Protein AF-A0A450WW15-F1 (afdb_monomer)

Foldseek 3Di:
DCVVVVVVVVVVVVVVLCVVQVVDPVSSVVVLVVQVPDPPDPRDDPVPDPPCPDPPPPPPPDPDDDDDDDDDDD

Secondary structure (DSSP, 8-state):
--HHHHHHHHHHHHHHHHHHTTT-HHHHHHHHHHHHTSTT-----SSSPP-----------------PPPPPP-

Mean predicted aligned error: 16.52 Å

pLDDT: mean 71.08, std 15.64, range [45.53, 92.69]

Radius of gyration: 25.68 Å; Cα contacts (8 Å, |Δi|>4): 13; chains: 1; bounding box: 68×43×57 Å

Sequence (74 aa):
MYEDEIIVELWRNRDAYAAKHHHNLAEIVADLEARQKKPGCKLVDRRKPAAPAGIAREEPNGADKQYTPAKPVI

Organism: NCBI:txid2126335

Solvent-accessible surface area (backbone atoms only — not comparable to full-atom values): 4986 Å² total; per-residue (Å²): 137,67,76,59,57,59,52,53,51,49,52,51,52,49,51,53,53,36,56,75,38,73,68,37,65,68,56,47,51,52,52,50,54,57,46,48,72,38,92,90,48,90,64,80,70,82,84,56,74,72,74,78,74,76,72,75,74,74,74,78,91,67,78,90,70,81,84,73,83,79,78,84,85,129

Structure (mmCIF, N/CA/C/O backbone):
data_AF-A0A450WW15-F1
#
_entry.id   AF-A0A450WW15-F1
#
loop_
_atom_site.group_PDB
_atom_site.id
_atom_site.type_symbol
_atom_site.label_atom_id
_atom_site.label_alt_id
_atom_site.label_comp_id
_atom_site.label_asym_id
_atom_site.label_entity_id
_atom_site.label_seq_id
_atom_site.pdbx_PDB_ins_code
_atom_site.Cartn_x
_atom_site.Cartn_y
_atom_site.Cartn_z
_atom_site.occupancy
_atom_site.B_iso_or_equiv
_atom_site.auth_seq_id
_atom_site.auth_comp_id
_atom_site.auth_asym_id
_atom_site.auth_atom_id
_atom_site.pdbx_PDB_model_num
ATOM 1 N N . MET A 1 1 ? 6.691 -25.730 4.837 1.00 51.31 1 MET A N 1
ATOM 2 C CA . MET A 1 1 ? 7.596 -24.588 5.068 1.00 51.31 1 MET A CA 1
ATOM 3 C C . MET A 1 1 ? 6.915 -23.411 4.382 1.00 51.31 1 MET A C 1
ATOM 5 O O . MET A 1 1 ? 6.897 -23.385 3.166 1.00 51.31 1 MET A O 1
ATOM 9 N N . TYR A 1 2 ? 6.184 -22.589 5.141 1.00 60.56 2 TYR A N 1
ATOM 10 C CA . TYR A 1 2 ? 5.219 -21.583 4.639 1.00 60.56 2 TYR A CA 1
ATOM 11 C C . TYR A 1 2 ? 5.764 -20.144 4.723 1.00 60.56 2 TYR A C 1
ATOM 13 O O . TYR A 1 2 ? 5.031 -19.175 4.543 1.00 60.56 2 TYR A O 1
ATOM 21 N N . GLU A 1 3 ? 7.045 -19.998 5.061 1.00 58.06 3 GLU A N 1
ATOM 22 C CA . GLU A 1 3 ? 7.635 -18.713 5.454 1.00 58.06 3 GLU A CA 1
ATOM 23 C C . GLU A 1 3 ? 7.737 -17.733 4.276 1.00 58.06 3 GLU A C 1
ATOM 25 O O . GLU A 1 3 ? 7.567 -16.529 4.465 1.00 58.06 3 GLU A O 1
ATOM 30 N N . ASP A 1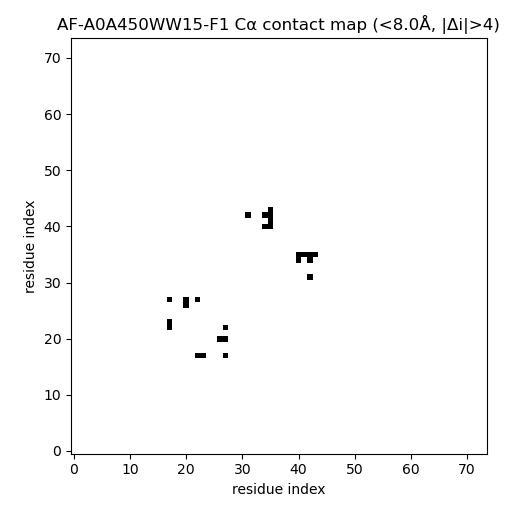 4 ? 7.872 -18.246 3.051 1.00 70.00 4 ASP A N 1
ATOM 31 C CA . ASP A 1 4 ? 8.009 -17.413 1.854 1.00 70.00 4 ASP A CA 1
ATOM 32 C C . ASP A 1 4 ? 6.667 -17.040 1.211 1.00 70.00 4 ASP A C 1
ATOM 34 O O . ASP A 1 4 ? 6.569 -16.012 0.544 1.00 70.00 4 ASP A O 1
ATOM 38 N N . GLU A 1 5 ? 5.603 -17.819 1.433 1.00 77.31 5 GLU A N 1
ATOM 39 C CA . GLU A 1 5 ? 4.289 -17.567 0.820 1.00 77.31 5 GLU A CA 1
ATOM 40 C C . GLU A 1 5 ? 3.669 -16.264 1.328 1.00 77.31 5 GLU A C 1
ATOM 42 O O . GLU A 1 5 ? 3.139 -15.473 0.549 1.00 77.31 5 GLU A O 1
ATOM 47 N N . ILE A 1 6 ? 3.810 -15.990 2.628 1.00 81.12 6 ILE A N 1
ATOM 48 C CA . ILE A 1 6 ? 3.342 -14.738 3.234 1.00 81.12 6 ILE A CA 1
ATOM 49 C C . ILE A 1 6 ? 4.102 -13.550 2.642 1.00 81.12 6 ILE A C 1
ATOM 51 O O . ILE A 1 6 ? 3.500 -12.524 2.329 1.00 81.12 6 ILE A O 1
ATOM 55 N N . ILE A 1 7 ? 5.418 -13.682 2.457 1.00 82.31 7 ILE A N 1
ATOM 56 C CA . ILE A 1 7 ? 6.240 -12.621 1.873 1.00 82.31 7 ILE A CA 1
ATOM 57 C C . ILE A 1 7 ? 5.808 -12.384 0.424 1.00 82.31 7 ILE A C 1
ATOM 59 O O . ILE A 1 7 ? 5.516 -11.245 0.062 1.00 82.31 7 ILE A O 1
ATOM 63 N N . VAL A 1 8 ? 5.689 -13.437 -0.387 1.00 86.25 8 VAL A N 1
ATOM 64 C CA . VAL A 1 8 ? 5.252 -13.352 -1.791 1.00 86.25 8 VAL A CA 1
ATOM 65 C C . VAL A 1 8 ? 3.882 -12.685 -1.916 1.00 86.25 8 VAL A C 1
ATOM 67 O O . VAL A 1 8 ? 3.710 -11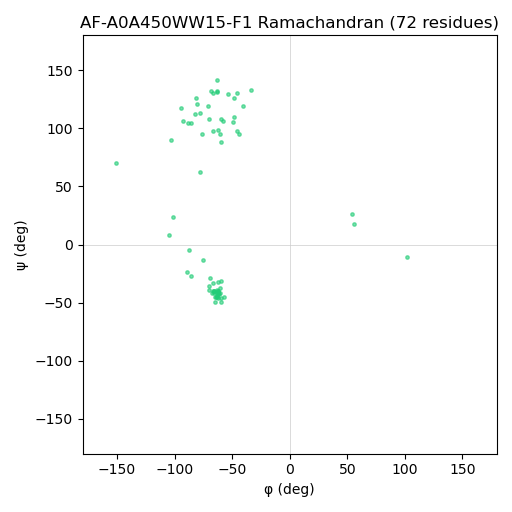.784 -2.741 1.00 86.25 8 VAL A O 1
ATOM 70 N N . GLU A 1 9 ? 2.924 -13.060 -1.072 1.00 86.38 9 GLU A N 1
ATOM 71 C CA . GLU A 1 9 ? 1.595 -12.448 -1.068 1.00 86.38 9 GLU A CA 1
ATOM 72 C C . GLU A 1 9 ? 1.624 -10.981 -0.623 1.00 86.38 9 GLU A C 1
ATOM 74 O O . GLU A 1 9 ? 0.878 -10.156 -1.155 1.00 86.38 9 GLU A O 1
ATOM 79 N N . LEU A 1 10 ? 2.520 -10.596 0.289 1.00 86.62 10 LEU A N 1
ATOM 80 C CA . LEU A 1 10 ? 2.722 -9.188 0.636 1.00 86.6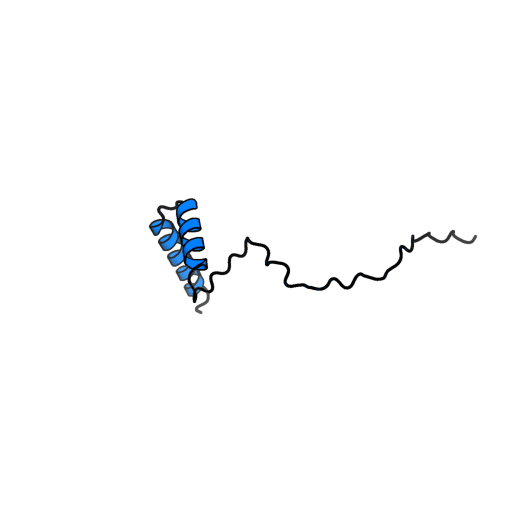2 10 LEU A CA 1
ATOM 81 C C . LEU A 1 10 ? 3.286 -8.379 -0.539 1.00 86.62 10 LEU A C 1
ATOM 83 O O . LEU A 1 10 ? 2.809 -7.268 -0.783 1.00 86.62 10 LEU A O 1
ATOM 87 N N . TRP A 1 11 ? 4.254 -8.921 -1.288 1.00 88.56 11 TRP A N 1
ATOM 88 C CA . TRP A 1 11 ? 4.789 -8.259 -2.486 1.00 88.56 11 TRP A CA 1
ATOM 89 C C . TRP A 1 11 ? 3.707 -8.088 -3.552 1.00 88.56 11 TRP A C 1
ATOM 91 O O . TRP A 1 11 ? 3.513 -6.978 -4.046 1.00 88.56 11 TRP A O 1
ATOM 101 N N . ARG A 1 12 ? 2.927 -9.140 -3.826 1.00 89.81 12 ARG A N 1
ATOM 102 C CA . ARG A 1 12 ? 1.799 -9.086 -4.770 1.00 89.81 12 ARG A CA 1
ATOM 103 C C . ARG A 1 12 ? 0.749 -8.063 -4.361 1.00 89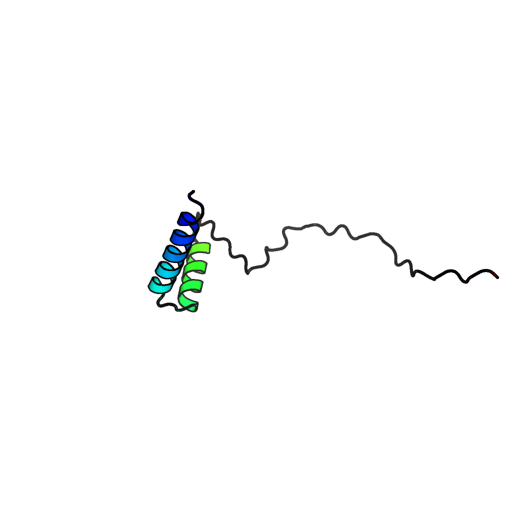.81 12 ARG A C 1
ATOM 105 O O . ARG A 1 12 ? 0.331 -7.258 -5.189 1.00 89.81 12 ARG A O 1
ATOM 112 N N . ASN A 1 13 ? 0.360 -8.049 -3.087 1.00 90.00 13 ASN A N 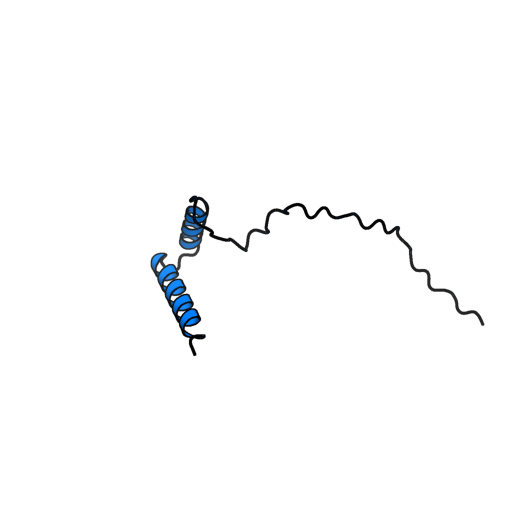1
ATOM 113 C CA . ASN A 1 13 ? -0.602 -7.077 -2.575 1.00 90.00 13 ASN A CA 1
ATOM 114 C C . ASN A 1 13 ? -0.083 -5.645 -2.693 1.00 90.00 13 ASN A C 1
ATOM 116 O O . ASN A 1 13 ? -0.828 -4.752 -3.096 1.00 90.00 13 ASN A O 1
ATOM 120 N N . 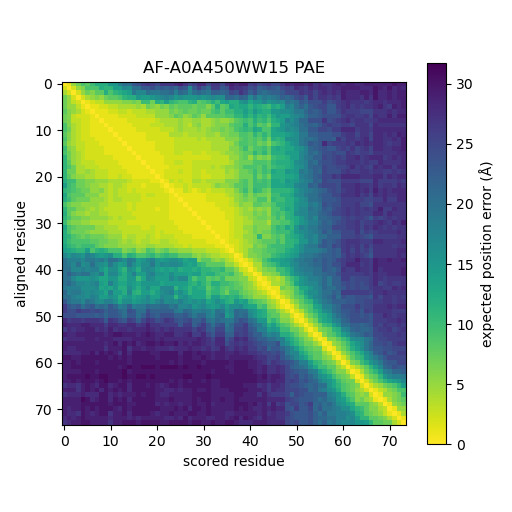ARG A 1 14 ? 1.194 -5.414 -2.374 1.00 88.06 14 ARG A N 1
ATOM 121 C CA . ARG A 1 14 ? 1.803 -4.089 -2.493 1.00 88.06 14 ARG A CA 1
ATOM 122 C C . ARG A 1 14 ? 1.847 -3.623 -3.945 1.00 88.06 14 ARG A C 1
ATOM 124 O O . ARG A 1 14 ? 1.492 -2.478 -4.216 1.00 88.06 14 ARG A O 1
ATOM 131 N N . ASP A 1 15 ? 2.260 -4.488 -4.863 1.00 88.38 15 ASP A N 1
ATOM 132 C CA . ASP A 1 15 ? 2.401 -4.128 -6.272 1.00 88.38 15 ASP A CA 1
ATOM 133 C C . ASP A 1 15 ? 1.028 -3.922 -6.930 1.00 88.38 15 ASP A C 1
ATOM 135 O O . ASP A 1 15 ? 0.837 -2.945 -7.653 1.00 88.38 15 ASP A O 1
ATOM 139 N N . ALA A 1 16 ? 0.030 -4.745 -6.593 1.00 92.00 16 ALA A N 1
ATOM 140 C CA . ALA A 1 16 ? -1.356 -4.540 -7.014 1.00 92.00 16 ALA A CA 1
ATOM 141 C C . ALA A 1 16 ? -1.942 -3.228 -6.463 1.00 92.00 16 ALA A C 1
ATOM 143 O O . ALA A 1 16 ? -2.639 -2.503 -7.177 1.00 92.00 16 ALA A O 1
ATOM 144 N N . TYR A 1 17 ? -1.638 -2.892 -5.206 1.00 90.19 17 TYR A N 1
ATOM 145 C CA . TYR A 1 17 ? -2.055 -1.629 -4.600 1.00 90.19 17 TYR A CA 1
ATOM 146 C C . TYR A 1 17 ? -1.401 -0.434 -5.299 1.00 90.19 17 TYR A C 1
ATOM 148 O O . TYR A 1 17 ? -2.086 0.520 -5.657 1.00 90.19 17 TYR A O 1
ATOM 156 N N . ALA A 1 18 ? -0.096 -0.497 -5.567 1.00 90.38 18 ALA A N 1
ATOM 157 C CA . ALA A 1 18 ? 0.609 0.547 -6.302 1.00 90.38 18 ALA A CA 1
ATOM 158 C C . ALA A 1 18 ? 0.060 0.713 -7.729 1.00 90.38 18 ALA A C 1
ATOM 160 O O . ALA A 1 18 ? -0.179 1.843 -8.153 1.00 90.38 18 ALA A O 1
ATOM 161 N N . ALA A 1 19 ? -0.217 -0.389 -8.434 1.00 91.94 19 ALA A N 1
ATOM 162 C CA . ALA A 1 19 ? -0.802 -0.369 -9.774 1.00 91.94 19 ALA A CA 1
ATOM 163 C C . ALA A 1 19 ? -2.198 0.277 -9.792 1.00 91.94 19 ALA A C 1
ATOM 165 O O . ALA A 1 19 ? -2.496 1.075 -10.681 1.00 91.94 19 ALA A O 1
ATOM 166 N N . LYS A 1 20 ? -3.033 0.002 -8.778 1.00 92.44 20 LYS A N 1
ATOM 167 C CA . LYS A 1 20 ? -4.360 0.625 -8.620 1.00 92.44 20 LYS A CA 1
ATOM 168 C C . LYS A 1 20 ? -4.290 2.151 -8.503 1.00 92.44 20 LYS A C 1
ATOM 170 O O . LYS A 1 20 ? -5.215 2.831 -8.930 1.00 92.44 20 LYS A O 1
ATOM 175 N N . HIS A 1 21 ? -3.211 2.668 -7.925 1.00 92.69 21 HIS A N 1
ATOM 176 C CA . HIS A 1 21 ? -2.965 4.099 -7.757 1.00 92.69 21 HIS A CA 1
ATOM 177 C C . HIS A 1 21 ? -1.972 4.645 -8.792 1.00 92.69 21 HIS A C 1
ATOM 179 O O . HIS A 1 21 ? -1.290 5.629 -8.525 1.00 92.69 21 HIS A O 1
ATOM 185 N N . HIS A 1 22 ? -1.822 3.983 -9.947 1.00 92.06 22 HIS A N 1
ATOM 186 C CA . HIS A 1 22 ? -0.950 4.413 -11.049 1.00 92.06 22 HIS A CA 1
ATOM 187 C C . HIS A 1 22 ? 0.513 4.662 -10.651 1.00 92.06 22 HIS A C 1
ATOM 189 O O . HIS A 1 22 ? 1.205 5.467 -11.270 1.00 92.06 22 HIS A O 1
ATOM 195 N N . HIS A 1 23 ? 0.989 4.002 -9.594 1.00 88.50 23 HIS A N 1
ATOM 196 C CA . HIS A 1 23 ? 2.282 4.276 -8.961 1.00 88.50 23 HIS A CA 1
ATOM 197 C C . HIS A 1 23 ? 2.460 5.739 -8.503 1.00 88.50 23 HIS A C 1
ATOM 199 O O . HIS A 1 23 ? 3.576 6.176 -8.221 1.00 88.50 23 HIS A O 1
ATOM 205 N N . ASN A 1 24 ? 1.366 6.494 -8.380 1.00 91.31 24 ASN A N 1
ATOM 206 C CA . ASN A 1 24 ? 1.358 7.863 -7.901 1.00 91.31 24 ASN A CA 1
ATOM 207 C C . ASN A 1 24 ? 1.369 7.880 -6.371 1.00 91.31 24 ASN A C 1
ATOM 209 O O . ASN A 1 24 ? 0.400 7.519 -5.700 1.00 91.31 24 ASN A O 1
ATOM 213 N N . LEU A 1 25 ? 2.479 8.352 -5.805 1.00 87.38 25 LEU A N 1
ATOM 214 C CA . LEU A 1 25 ? 2.656 8.423 -4.360 1.00 87.38 25 LEU A CA 1
ATOM 215 C C . LEU A 1 25 ? 1.609 9.316 -3.677 1.00 87.38 25 LEU A C 1
ATOM 217 O O . LEU A 1 25 ? 1.158 8.980 -2.584 1.00 87.38 25 LEU A O 1
ATOM 221 N N . ALA A 1 26 ? 1.210 10.425 -4.301 1.00 89.31 26 ALA A N 1
ATOM 222 C CA . ALA A 1 26 ? 0.245 11.348 -3.709 1.00 89.31 26 ALA A CA 1
ATOM 223 C C . ALA A 1 26 ? -1.141 10.700 -3.568 1.00 89.31 26 ALA A C 1
ATOM 225 O O . ALA A 1 26 ? -1.786 10.847 -2.532 1.00 89.31 26 ALA A O 1
ATOM 226 N N . GLU A 1 27 ? -1.566 9.925 -4.567 1.00 87.94 27 GLU A N 1
ATOM 227 C CA . GLU A 1 27 ? -2.845 9.204 -4.544 1.00 87.94 27 GLU A CA 1
ATOM 228 C C . GLU A 1 27 ? -2.856 8.084 -3.501 1.00 87.94 27 GLU A C 1
ATOM 230 O O . GLU A 1 27 ? -3.831 7.931 -2.764 1.00 87.94 27 GLU A O 1
ATOM 235 N N . ILE A 1 28 ? -1.750 7.341 -3.391 1.00 88.31 28 ILE A N 1
ATOM 236 C CA . ILE A 1 28 ? -1.565 6.305 -2.366 1.00 88.31 28 ILE A CA 1
ATOM 237 C C . ILE A 1 28 ? -1.676 6.926 -0.973 1.00 88.31 28 ILE A C 1
ATOM 239 O O . ILE A 1 28 ? -2.407 6.417 -0.124 1.00 88.31 28 ILE A O 1
ATOM 243 N N . VAL A 1 29 ? -0.959 8.026 -0.728 1.00 87.81 29 VAL A N 1
ATOM 244 C CA . VAL A 1 29 ? -0.970 8.709 0.572 1.00 87.81 29 VAL A CA 1
ATOM 245 C C . VAL A 1 29 ? -2.365 9.248 0.889 1.00 87.81 29 VAL A C 1
ATOM 247 O O . VAL A 1 29 ? -2.860 9.004 1.987 1.00 87.81 29 VAL A O 1
ATOM 250 N N . ALA A 1 30 ? -3.037 9.891 -0.068 1.00 88.06 30 ALA A N 1
ATOM 251 C CA . ALA A 1 30 ? -4.389 10.412 0.123 1.00 88.06 30 ALA A CA 1
ATOM 252 C C . ALA A 1 30 ? -5.408 9.304 0.459 1.00 88.06 30 ALA A C 1
ATOM 254 O O . ALA A 1 30 ? -6.231 9.474 1.364 1.00 88.06 30 ALA A O 1
ATOM 255 N N . ASP A 1 31 ? -5.339 8.150 -0.215 1.00 87.62 31 ASP A N 1
ATOM 256 C CA . ASP A 1 31 ? -6.217 7.008 0.076 1.00 87.62 31 ASP A CA 1
ATOM 257 C C . ASP A 1 31 ? -5.932 6.405 1.463 1.00 87.62 31 ASP A C 1
ATOM 259 O O . ASP A 1 31 ? -6.858 6.091 2.217 1.00 87.62 31 ASP A O 1
ATOM 263 N N . LEU A 1 32 ? -4.658 6.302 1.855 1.00 84.56 32 LEU A N 1
ATOM 264 C CA . LEU A 1 32 ? -4.271 5.846 3.193 1.00 84.56 32 LEU A CA 1
ATOM 265 C C . LEU A 1 32 ? -4.768 6.805 4.286 1.00 84.56 32 LEU A C 1
ATOM 267 O O . LEU A 1 32 ? -5.346 6.356 5.278 1.00 84.56 32 LEU A O 1
ATOM 271 N N . GLU A 1 33 ? -4.625 8.116 4.097 1.00 84.19 33 GLU A N 1
ATOM 272 C CA . GLU A 1 33 ? -5.147 9.120 5.031 1.00 84.19 33 GLU A CA 1
ATOM 273 C C . GLU A 1 33 ? -6.675 9.067 5.146 1.00 84.19 33 GLU A C 1
ATOM 275 O O . GLU A 1 33 ? -7.227 9.158 6.248 1.00 84.19 33 GLU A O 1
ATOM 280 N N . ALA A 1 34 ? -7.379 8.880 4.027 1.00 85.06 34 ALA A N 1
ATOM 281 C CA . ALA A 1 34 ? -8.830 8.726 4.020 1.00 85.06 34 ALA A CA 1
ATOM 282 C C . ALA A 1 34 ? -9.275 7.464 4.776 1.00 85.06 34 ALA A C 1
ATOM 284 O O . ALA A 1 34 ? -10.261 7.496 5.517 1.00 85.06 34 ALA A O 1
ATOM 285 N N . ARG A 1 35 ? -8.539 6.356 4.636 1.00 82.81 35 ARG A N 1
ATOM 286 C CA . ARG A 1 35 ? -8.799 5.101 5.360 1.00 82.81 35 ARG A CA 1
ATOM 287 C C . ARG A 1 35 ? -8.485 5.206 6.845 1.00 82.81 35 ARG A C 1
ATOM 289 O O . ARG A 1 35 ? -9.223 4.640 7.643 1.00 82.81 35 ARG A O 1
ATOM 296 N N . GLN A 1 36 ? -7.452 5.955 7.227 1.00 79.12 36 GLN A N 1
ATOM 297 C CA . GLN A 1 36 ? -7.114 6.188 8.633 1.00 79.12 36 GLN A CA 1
ATOM 298 C C . GLN A 1 36 ? -8.232 6.925 9.386 1.00 79.12 36 GLN A C 1
ATOM 300 O O . GLN A 1 36 ? -8.445 6.682 10.570 1.00 79.12 36 GLN A O 1
ATOM 305 N N . LYS A 1 37 ? -8.969 7.806 8.702 1.00 78.69 37 LYS A N 1
ATOM 306 C CA . LYS A 1 37 ? -10.098 8.549 9.283 1.00 78.69 37 LYS A CA 1
ATOM 307 C C . LYS A 1 37 ? -11.362 7.698 9.461 1.00 78.69 37 LYS A C 1
ATOM 309 O O . LYS A 1 37 ? -12.284 8.138 10.144 1.00 78.69 37 LYS A O 1
ATOM 314 N N . LYS A 1 38 ? -11.439 6.505 8.855 1.00 79.12 38 LYS A N 1
ATOM 315 C CA . LYS A 1 38 ? -12.608 5.624 8.981 1.00 79.12 38 LYS A CA 1
ATOM 316 C C . LYS A 1 38 ? -12.546 4.830 10.295 1.00 79.12 38 LYS A C 1
ATOM 318 O O . LYS A 1 38 ? -11.552 4.138 10.535 1.00 79.12 38 LYS A O 1
ATOM 323 N N . PRO A 1 39 ? -13.598 4.870 11.135 1.00 62.41 39 PRO A N 1
ATOM 324 C CA . PRO A 1 39 ? -13.643 4.068 12.353 1.00 62.41 39 PRO A CA 1
ATOM 325 C C . PRO A 1 39 ? -13.630 2.573 11.997 1.00 62.41 39 PRO A C 1
ATOM 327 O O . PRO A 1 39 ? -14.373 2.131 11.124 1.00 62.41 39 PRO A O 1
ATOM 330 N N . GLY A 1 40 ? -12.754 1.802 12.649 1.00 68.81 40 GLY A N 1
ATOM 331 C CA . GLY A 1 40 ? -12.581 0.359 12.416 1.00 68.81 40 GLY A CA 1
ATOM 332 C C . GLY A 1 40 ? -11.365 -0.033 11.564 1.00 68.81 40 GLY A C 1
ATOM 333 O O . GLY A 1 40 ? -10.988 -1.203 11.553 1.00 68.81 40 GLY A O 1
ATOM 334 N N . CYS A 1 41 ? -10.684 0.916 10.912 1.00 61.62 41 CYS A N 1
ATOM 335 C CA . CYS A 1 41 ? -9.423 0.647 10.217 1.00 61.62 41 CYS A CA 1
ATOM 336 C C . CYS A 1 41 ? -8.225 0.912 11.144 1.00 61.62 41 CYS A C 1
ATOM 338 O O . CYS A 1 41 ? -7.863 2.060 11.390 1.00 61.62 41 CYS A O 1
ATOM 340 N N . LYS A 1 42 ? -7.555 -0.144 11.632 1.00 64.12 42 LYS A N 1
ATOM 341 C CA . LYS A 1 42 ? -6.286 -0.024 12.379 1.00 64.12 42 LYS A CA 1
ATOM 342 C C . LYS A 1 42 ? -5.117 0.224 11.416 1.00 64.12 42 LYS A C 1
ATOM 344 O O . LYS A 1 42 ? -4.217 -0.602 11.290 1.00 64.12 42 LYS A O 1
ATOM 349 N N . LEU A 1 43 ? -5.151 1.347 10.700 1.00 67.44 43 LEU A N 1
ATOM 350 C CA . LEU A 1 43 ? -4.046 1.764 9.842 1.00 67.44 43 LEU A CA 1
ATOM 351 C C . LEU A 1 43 ? -3.024 2.545 10.679 1.00 67.44 43 LEU A C 1
ATOM 353 O O . LEU A 1 43 ? -3.251 3.695 11.061 1.00 67.44 43 LEU A O 1
ATOM 357 N N . VAL A 1 44 ? -1.908 1.886 10.993 1.00 64.44 44 VAL A N 1
ATOM 358 C CA . VAL A 1 44 ? -0.813 2.461 11.782 1.00 64.44 44 VAL A CA 1
ATOM 359 C C . VAL A 1 44 ? 0.162 3.166 10.842 1.00 64.44 44 VAL A C 1
ATOM 361 O O . VAL A 1 44 ? 0.960 2.519 10.167 1.00 64.44 44 VAL A O 1
ATOM 364 N N . ASP A 1 45 ? 0.115 4.496 10.815 1.00 65.25 45 ASP A N 1
ATOM 365 C CA . ASP A 1 45 ? 1.176 5.300 10.210 1.00 65.25 45 ASP A CA 1
ATOM 366 C C . ASP A 1 45 ? 2.369 5.371 11.176 1.00 65.25 45 ASP A C 1
ATOM 368 O O . ASP A 1 45 ? 2.267 5.949 12.257 1.00 65.25 45 ASP A O 1
ATOM 372 N N . ARG A 1 46 ? 3.498 4.762 10.794 1.00 67.12 46 ARG A N 1
ATOM 373 C CA . ARG A 1 46 ? 4.737 4.734 11.597 1.00 67.12 46 ARG A CA 1
ATOM 374 C C . ARG A 1 46 ? 5.649 5.941 11.350 1.00 67.12 46 ARG A C 1
ATOM 376 O O . ARG A 1 46 ? 6.690 6.035 11.994 1.00 67.12 46 ARG A O 1
ATOM 383 N N . ARG A 1 47 ? 5.307 6.826 10.405 1.00 65.19 47 ARG A N 1
ATOM 384 C CA . ARG A 1 47 ? 6.077 8.047 10.103 1.00 65.19 47 ARG A CA 1
ATOM 385 C C . ARG A 1 47 ? 5.688 9.201 11.008 1.00 65.19 47 ARG A C 1
ATOM 387 O O . ARG A 1 47 ? 6.516 10.070 11.268 1.00 65.19 47 ARG A O 1
ATOM 394 N N . LYS A 1 48 ? 4.450 9.203 11.506 1.00 63.25 48 LYS A N 1
ATOM 395 C CA . LYS A 1 48 ? 4.089 10.073 12.618 1.00 63.25 48 LYS A CA 1
ATOM 396 C C . LYS A 1 48 ? 4.767 9.523 13.869 1.00 63.25 48 LYS A C 1
ATOM 398 O O . LYS A 1 48 ? 4.483 8.380 14.237 1.00 63.25 48 LYS A O 1
ATOM 403 N N . PRO A 1 49 ? 5.654 10.292 14.530 1.00 57.56 49 PRO A N 1
ATOM 404 C CA . PRO A 1 49 ? 6.033 9.938 15.884 1.00 57.56 49 PRO A CA 1
ATOM 405 C C . PRO A 1 49 ? 4.730 9.814 16.668 1.00 57.56 49 PRO A C 1
ATOM 407 O O . PRO A 1 49 ? 3.855 10.681 16.561 1.00 57.56 49 PRO A O 1
ATOM 410 N N . ALA A 1 50 ? 4.564 8.699 17.380 1.00 56.84 50 ALA A N 1
ATOM 411 C CA . ALA A 1 50 ? 3.464 8.569 18.316 1.00 56.84 50 ALA A CA 1
ATOM 412 C C . ALA A 1 50 ? 3.460 9.848 19.157 1.00 56.84 50 ALA A C 1
ATOM 414 O O . ALA A 1 50 ? 4.509 10.227 19.687 1.00 56.84 50 ALA A O 1
ATOM 415 N N . ALA A 1 51 ? 2.317 10.544 19.215 1.00 58.81 51 ALA A N 1
ATOM 416 C CA . ALA A 1 51 ? 2.151 11.625 20.176 1.00 58.81 51 ALA A CA 1
ATOM 417 C C . ALA A 1 51 ? 2.667 11.085 21.514 1.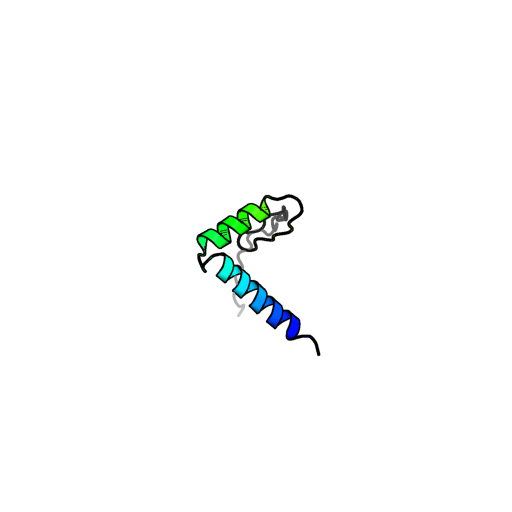00 58.81 51 ALA A C 1
ATOM 419 O O . ALA A 1 51 ? 2.333 9.936 21.822 1.00 58.81 51 ALA A O 1
ATOM 420 N N . PRO A 1 52 ? 3.539 11.815 22.233 1.00 54.09 52 PRO A N 1
ATOM 421 C CA . PRO A 1 52 ? 4.162 11.296 23.435 1.00 54.09 52 PRO A CA 1
ATOM 422 C C . PRO A 1 52 ? 3.044 10.973 24.425 1.00 54.09 52 PRO A C 1
ATOM 424 O O . PRO A 1 52 ? 2.541 11.849 25.122 1.00 54.09 52 PRO A O 1
ATOM 427 N N . ALA A 1 53 ? 2.606 9.714 24.440 1.00 51.88 53 ALA A N 1
ATOM 428 C CA . ALA A 1 53 ? 1.831 9.158 25.523 1.00 51.88 53 ALA A CA 1
ATOM 429 C C . ALA A 1 53 ? 2.760 9.315 26.711 1.00 51.88 53 ALA A C 1
ATOM 431 O O . ALA A 1 53 ? 3.830 8.710 26.705 1.00 51.88 53 ALA A O 1
ATOM 432 N N . GLY A 1 54 ? 2.414 10.256 27.592 1.00 50.94 54 GLY A N 1
ATOM 433 C CA . GLY A 1 54 ? 3.288 10.795 28.618 1.00 50.94 54 GLY A CA 1
ATOM 434 C C . GLY A 1 54 ? 4.060 9.698 29.326 1.00 50.94 54 GLY A C 1
ATOM 435 O O . GLY A 1 54 ? 3.584 9.111 30.290 1.00 50.94 54 GLY A O 1
ATOM 436 N N . ILE A 1 55 ? 5.280 9.454 28.862 1.00 49.16 55 ILE A N 1
ATOM 437 C CA . ILE A 1 55 ? 6.325 8.945 29.718 1.00 49.16 55 ILE A CA 1
ATOM 438 C C . ILE A 1 55 ? 6.691 10.201 30.483 1.00 49.16 55 ILE A C 1
ATOM 440 O O . ILE A 1 55 ? 7.376 11.078 29.949 1.00 49.16 55 ILE A O 1
ATOM 444 N N . ALA A 1 56 ? 6.091 10.360 31.665 1.00 49.94 56 ALA A N 1
ATOM 445 C CA . ALA A 1 56 ? 6.591 11.296 32.646 1.00 49.94 56 ALA A CA 1
ATOM 446 C C . ALA A 1 56 ? 8.086 11.000 32.745 1.00 49.94 56 ALA A C 1
ATOM 448 O O . ALA A 1 56 ? 8.497 9.938 33.211 1.00 49.94 56 ALA A O 1
ATOM 449 N N . ARG A 1 57 ? 8.891 11.889 32.164 1.00 46.28 57 ARG A N 1
ATOM 450 C CA . ARG A 1 57 ? 10.309 11.939 32.446 1.00 46.28 57 ARG A CA 1
ATOM 451 C C . ARG A 1 57 ? 10.355 12.274 33.924 1.00 46.28 57 ARG A C 1
ATOM 453 O O . ARG A 1 57 ? 10.126 13.419 34.295 1.00 46.28 57 ARG A O 1
ATOM 460 N N . GLU A 1 58 ? 10.539 11.262 34.762 1.00 49.34 58 GLU A N 1
ATOM 461 C CA . GLU A 1 58 ? 11.118 11.511 36.067 1.00 49.34 58 GLU A CA 1
ATOM 462 C C . GLU A 1 58 ? 12.467 12.159 35.777 1.00 49.34 58 GLU A C 1
ATOM 464 O O . GLU A 1 58 ? 13.377 11.542 35.219 1.00 49.34 58 GLU A O 1
ATOM 469 N N . GLU A 1 59 ? 12.508 13.466 36.023 1.00 51.78 59 GLU A N 1
ATOM 470 C CA . GLU A 1 59 ? 13.712 14.270 36.098 1.00 51.78 59 GLU A CA 1
ATOM 471 C C . GLU A 1 59 ? 14.779 13.448 36.835 1.00 51.78 59 GLU A C 1
ATOM 473 O O . GLU A 1 59 ? 14.551 13.066 37.991 1.00 51.78 59 GLU A O 1
ATOM 478 N N . PRO A 1 60 ? 15.932 13.132 36.221 1.00 48.88 60 PRO A N 1
ATOM 479 C CA . PRO A 1 60 ? 17.032 12.583 36.982 1.00 48.88 60 PRO A CA 1
ATOM 480 C C . PRO A 1 60 ? 17.508 13.692 37.921 1.00 48.88 60 PRO A C 1
ATOM 482 O O . PRO A 1 60 ? 18.266 14.579 37.538 1.00 48.88 60 PRO A O 1
ATOM 485 N N . ASN A 1 61 ? 17.035 13.641 39.167 1.00 56.50 61 ASN A N 1
ATOM 486 C CA . ASN A 1 61 ? 17.623 14.348 40.291 1.00 56.50 61 ASN A CA 1
ATOM 487 C C . ASN A 1 61 ? 19.068 13.851 40.444 1.00 56.50 61 ASN A C 1
ATOM 489 O O . ASN A 1 61 ? 19.344 12.852 41.106 1.00 56.50 61 ASN A O 1
ATOM 493 N N . GLY A 1 62 ? 19.982 14.506 39.741 1.00 51.09 62 GLY A N 1
ATOM 494 C CA . GLY A 1 62 ? 21.375 14.113 39.626 1.00 51.09 62 GLY A CA 1
ATOM 495 C C . GLY A 1 62 ? 22.208 15.356 39.413 1.00 51.09 62 GLY A C 1
ATOM 496 O O . GLY A 1 62 ? 22.694 15.587 38.314 1.00 51.09 62 GLY 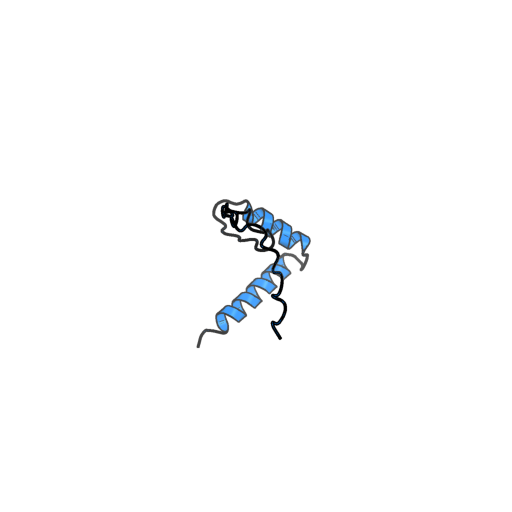A O 1
ATOM 497 N N . ALA A 1 63 ? 22.301 16.158 40.475 1.00 54.31 63 ALA A N 1
ATOM 498 C CA . ALA A 1 63 ? 23.152 17.331 40.587 1.00 54.31 63 ALA A CA 1
ATOM 499 C C . ALA A 1 63 ? 24.476 17.166 39.831 1.00 54.31 63 ALA A C 1
ATOM 501 O O . ALA A 1 63 ? 25.172 16.159 39.999 1.00 54.31 63 ALA A O 1
ATOM 502 N N . ASP A 1 64 ? 24.815 18.194 39.060 1.00 58.75 64 ASP A N 1
ATOM 503 C CA . ASP A 1 64 ? 26.093 18.391 38.396 1.00 58.75 64 ASP A CA 1
ATOM 504 C C . ASP A 1 64 ? 27.251 18.105 39.364 1.00 58.75 64 ASP A C 1
ATOM 506 O O . ASP A 1 64 ? 27.642 18.935 40.185 1.00 58.75 64 ASP A O 1
ATOM 510 N N . LYS A 1 65 ? 27.815 16.898 39.293 1.00 57.47 65 LYS A N 1
ATOM 511 C CA . LYS A 1 65 ? 29.087 16.580 39.940 1.00 57.47 65 LYS A CA 1
ATOM 512 C C . LYS A 1 65 ? 30.149 16.562 38.860 1.00 57.47 65 LYS A C 1
ATOM 514 O O . LYS A 1 65 ? 30.421 15.534 38.246 1.00 57.47 65 LYS A O 1
ATOM 519 N N . GLN A 1 66 ? 30.736 17.736 38.643 1.00 45.53 66 GLN A N 1
ATOM 520 C CA . GLN A 1 66 ? 31.988 17.916 37.923 1.00 45.53 66 GLN A CA 1
ATOM 521 C C . GLN A 1 66 ? 33.018 16.912 38.476 1.00 45.53 66 GLN A C 1
ATOM 523 O O . GLN A 1 66 ? 33.462 17.029 39.618 1.00 45.53 66 GLN A O 1
ATOM 528 N N . TYR A 1 67 ? 33.380 15.896 37.693 1.00 49.56 67 TYR A N 1
ATOM 529 C CA . TYR A 1 67 ? 34.447 14.968 38.059 1.00 49.56 67 TYR A CA 1
ATOM 530 C C . TYR A 1 67 ? 35.787 15.705 37.974 1.00 49.56 67 TYR A C 1
ATOM 532 O O . TYR A 1 67 ? 36.268 16.015 36.884 1.00 49.56 67 TYR A O 1
ATOM 540 N N . THR A 1 68 ? 36.389 16.009 39.124 1.00 62.34 68 THR A N 1
ATOM 541 C CA . THR A 1 68 ? 37.776 16.478 39.202 1.00 62.34 68 THR A CA 1
ATOM 542 C C . THR A 1 68 ? 38.684 15.274 39.458 1.00 62.34 68 THR A C 1
ATOM 544 O O . THR A 1 68 ? 38.542 14.643 40.510 1.00 62.34 68 THR 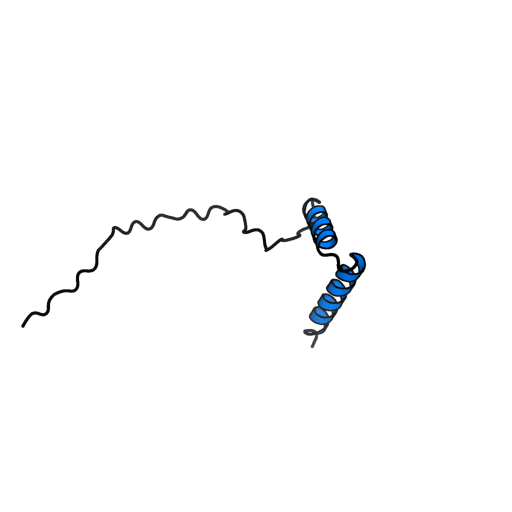A O 1
ATOM 547 N N . PRO A 1 69 ? 39.614 14.928 38.552 1.00 62.00 69 PRO A N 1
ATOM 548 C CA . PRO A 1 69 ? 40.544 13.834 38.798 1.00 62.00 69 PRO A CA 1
ATOM 549 C C . PRO A 1 69 ? 41.487 14.196 39.955 1.00 62.00 69 PRO A C 1
ATOM 551 O O . PRO A 1 69 ? 42.073 15.280 39.987 1.00 62.00 69 PRO A O 1
ATOM 554 N N . ALA A 1 70 ? 41.610 13.286 40.923 1.00 62.78 70 ALA A N 1
ATOM 555 C CA . ALA A 1 70 ? 42.513 13.428 42.058 1.00 62.78 70 ALA A CA 1
ATOM 556 C C . ALA A 1 70 ? 43.974 13.481 41.579 1.00 62.78 70 ALA A C 1
ATOM 558 O O . ALA A 1 70 ? 44.403 12.659 40.768 1.00 62.78 70 ALA A O 1
ATOM 559 N N . LYS A 1 71 ? 44.738 14.458 42.082 1.00 58.59 71 LYS A N 1
ATOM 560 C CA . LYS A 1 71 ? 46.183 14.568 41.836 1.00 58.59 71 LYS A CA 1
ATOM 561 C C . LYS A 1 71 ? 46.906 13.352 42.437 1.00 58.59 71 LYS A C 1
ATOM 563 O O . LYS A 1 71 ? 46.537 12.937 43.537 1.00 58.59 71 LYS A O 1
ATOM 568 N N . PRO A 1 72 ? 47.936 12.807 41.770 1.00 56.59 72 PRO A N 1
ATOM 569 C CA . PRO A 1 72 ? 48.713 11.710 42.324 1.00 56.59 72 PRO A CA 1
ATOM 570 C C . PRO A 1 72 ? 49.517 12.216 43.529 1.00 56.59 72 PRO A C 1
ATOM 572 O O . PRO A 1 72 ? 50.145 13.273 43.463 1.00 56.59 72 PRO A O 1
ATOM 575 N N . VAL A 1 73 ? 49.466 11.471 44.631 1.00 59.56 73 VAL A N 1
ATOM 576 C CA . VAL A 1 73 ? 50.363 11.656 45.778 1.00 59.56 73 VAL A CA 1
ATOM 577 C C . VAL A 1 73 ? 51.679 10.960 45.425 1.00 59.56 73 VAL A C 1
ATOM 579 O O . VAL A 1 73 ? 51.661 9.774 45.096 1.00 59.56 73 VAL A O 1
ATOM 582 N N . ILE A 1 74 ? 52.777 11.720 45.425 1.00 53.66 74 ILE A N 1
ATOM 583 C CA . ILE A 1 74 ? 54.162 11.223 45.362 1.00 53.66 74 ILE A CA 1
ATOM 584 C C . ILE A 1 74 ? 54.641 11.011 46.794 1.00 53.66 74 ILE A C 1
ATOM 586 O O . ILE A 1 74 ? 54.359 11.911 47.620 1.00 53.66 74 ILE A O 1
#